Protein AF-A0A3D0JRT9-F1 (afdb_monomer_lite)

pLDDT: mean 93.26, std 7.73, range [46.66, 98.56]

Sequence (101 aa):
RMATNNPRYREEALQINRNRLLYSGRTDVVVGDKRIILHLDREVNDQVDVTQSLDWFEIFPPTPYRVGFRQDSHRLRFDAGLRMLRESGDYLHIERRYLTD

Radius of gyration: 18.35 Å; chains: 1; bounding box: 36×36×44 Å

Foldseek 3Di:
DVPVVCVLDDDDPDPLVVLVCCQVVVHVDDDDDPLSSVVSCVVCVVPGPPVDDDDDDCPDPDDDDDDDDPDVVVVVVVVVVVVVCVVVVVVVVVVVVSVVD

Structure (mmCIF, N/CA/C/O backbone):
data_AF-A0A3D0JRT9-F1
#
_entry.id   AF-A0A3D0JRT9-F1
#
loop_
_atom_site.group_PDB
_atom_site.id
_atom_site.type_symbol
_atom_site.label_atom_id
_atom_site.label_alt_id
_atom_site.label_comp_id
_atom_site.label_asym_id
_atom_site.label_entity_id
_atom_site.label_seq_id
_atom_site.pdbx_PDB_ins_code
_atom_site.Cartn_x
_atom_site.Cartn_y
_atom_site.Cartn_z
_atom_site.occupancy
_atom_site.B_iso_or_equiv
_atom_site.auth_seq_id
_atom_site.auth_comp_id
_atom_site.auth_asym_id
_atom_site.auth_atom_id
_atom_site.pdbx_PDB_model_num
ATOM 1 N N . ARG A 1 1 ? -1.991 -25.023 16.036 1.00 64.50 1 ARG A N 1
ATOM 2 C CA . ARG A 1 1 ? -3.030 -24.272 15.294 1.00 64.50 1 ARG A CA 1
ATOM 3 C C . ARG A 1 1 ? -2.938 -22.812 15.730 1.00 64.50 1 ARG A C 1
ATOM 5 O O . ARG A 1 1 ? -3.072 -22.569 16.918 1.00 64.50 1 ARG A O 1
ATOM 12 N N . MET A 1 2 ? -2.630 -21.876 14.826 1.00 83.56 2 MET A N 1
ATOM 13 C CA . MET A 1 2 ? -2.455 -20.461 15.195 1.00 83.56 2 MET A CA 1
ATOM 14 C C . MET A 1 2 ? -3.813 -19.789 15.452 1.00 83.56 2 MET A C 1
ATOM 16 O O . MET A 1 2 ? -4.058 -19.345 16.569 1.00 83.56 2 MET A O 1
ATOM 20 N N . ALA A 1 3 ? -4.735 -19.834 14.485 1.00 82.44 3 ALA A N 1
ATOM 21 C CA . ALA A 1 3 ? -6.028 -19.151 14.591 1.00 82.44 3 ALA A CA 1
ATOM 22 C C . ALA A 1 3 ? -6.895 -19.643 15.768 1.00 82.44 3 ALA A C 1
ATOM 24 O O . ALA A 1 3 ? -7.409 -18.839 16.535 1.00 82.44 3 ALA A O 1
ATOM 25 N N . THR A 1 4 ? -7.003 -20.960 15.991 1.00 84.56 4 THR A N 1
ATOM 26 C CA . THR A 1 4 ? -7.853 -21.503 17.075 1.00 84.56 4 THR A CA 1
ATOM 27 C C . THR A 1 4 ? -7.365 -21.163 18.481 1.00 84.56 4 THR A C 1
ATOM 29 O O . THR A 1 4 ? -8.149 -21.223 19.419 1.00 84.56 4 THR A O 1
ATOM 32 N N . ASN A 1 5 ? -6.081 -20.835 18.640 1.00 93.00 5 ASN A N 1
ATOM 33 C CA . ASN A 1 5 ? -5.498 -20.497 19.939 1.00 93.00 5 ASN A CA 1
ATOM 34 C C . ASN A 1 5 ? -5.496 -18.980 20.193 1.00 93.00 5 ASN A C 1
ATOM 36 O O . ASN A 1 5 ? -5.041 -18.540 21.243 1.00 93.00 5 ASN A O 1
ATOM 40 N N . ASN A 1 6 ? -5.997 -18.184 19.243 1.00 92.12 6 ASN A N 1
ATOM 41 C CA . ASN A 1 6 ? -6.013 -16.729 19.303 1.00 92.12 6 ASN A CA 1
ATOM 42 C C . ASN A 1 6 ? -7.426 -16.232 18.957 1.00 92.12 6 ASN A C 1
ATOM 44 O O . ASN A 1 6 ? -7.663 -15.811 17.831 1.00 92.12 6 ASN A O 1
ATOM 48 N N . PRO A 1 7 ? -8.386 -16.251 19.899 1.00 90.69 7 PRO A N 1
ATOM 49 C CA . PRO A 1 7 ? -9.796 -15.955 19.608 1.00 90.69 7 PRO A CA 1
ATOM 50 C C . PRO A 1 7 ? -10.057 -14.516 19.133 1.00 90.69 7 PRO A C 1
ATOM 52 O O . PRO A 1 7 ? -11.124 -14.232 18.601 1.00 90.69 7 PRO A O 1
ATOM 55 N N . ARG A 1 8 ? -9.094 -13.603 19.323 1.00 91.94 8 ARG A N 1
ATOM 56 C CA . ARG A 1 8 ? -9.139 -12.218 18.821 1.00 91.94 8 ARG A CA 1
ATOM 57 C C . ARG A 1 8 ? -8.487 -12.045 17.445 1.00 91.94 8 ARG A C 1
ATOM 59 O O . ARG A 1 8 ? -8.560 -10.965 16.869 1.00 91.94 8 ARG A O 1
ATOM 66 N N . TYR A 1 9 ? -7.833 -13.082 16.927 1.00 93.75 9 TYR A N 1
ATOM 67 C CA . TYR A 1 9 ? -7.273 -13.072 15.584 1.00 93.75 9 TYR A CA 1
ATOM 68 C C . TYR A 1 9 ? -8.379 -13.297 14.555 1.00 93.75 9 TYR A C 1
ATOM 70 O O . TYR A 1 9 ? -9.210 -14.193 14.701 1.00 93.75 9 TYR A O 1
ATOM 78 N N . ARG A 1 1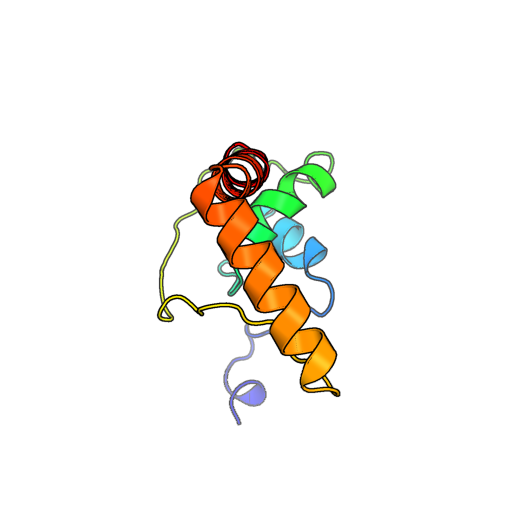0 ? -8.351 -12.508 13.483 1.00 91.81 10 ARG A N 1
ATOM 79 C CA . ARG A 1 10 ? -9.208 -12.689 12.314 1.00 91.81 10 ARG A CA 1
ATOM 80 C C . ARG A 1 10 ? -8.423 -12.400 11.045 1.00 91.81 10 ARG A C 1
ATOM 82 O O . ARG A 1 10 ? -7.586 -11.499 11.020 1.00 91.81 10 ARG A O 1
ATOM 89 N N . GLU A 1 11 ? -8.739 -13.138 9.992 1.00 93.31 11 GLU A N 1
ATOM 90 C CA . GLU A 1 11 ? -8.298 -12.816 8.640 1.00 93.31 11 GLU A CA 1
ATOM 91 C C . GLU A 1 11 ? -9.343 -11.911 7.987 1.00 93.31 11 GLU A C 1
ATOM 93 O O . GLU A 1 11 ? -10.534 -12.212 8.004 1.00 93.31 11 GLU A O 1
ATOM 98 N N . GLU A 1 12 ? -8.896 -10.792 7.421 1.00 94.75 12 GLU A N 1
ATOM 99 C CA . GLU A 1 12 ? -9.748 -9.881 6.659 1.00 94.75 12 GLU A CA 1
ATOM 100 C C . GLU A 1 12 ? -9.338 -9.944 5.189 1.00 94.75 12 GLU A C 1
ATOM 102 O O . GLU A 1 12 ? -8.222 -9.547 4.829 1.00 94.75 12 GLU A O 1
ATOM 107 N N . ALA A 1 13 ? -10.233 -10.464 4.352 1.00 92.69 13 ALA A N 1
ATOM 108 C CA . ALA A 1 13 ? -9.966 -10.695 2.939 1.00 92.69 13 ALA A CA 1
ATOM 109 C C . ALA A 1 13 ? -9.836 -9.381 2.158 1.00 92.69 13 ALA A C 1
ATOM 111 O O . ALA A 1 13 ? -8.994 -9.277 1.264 1.00 92.69 13 ALA A O 1
ATOM 112 N N . LEU A 1 14 ? -10.635 -8.367 2.503 1.00 95.00 14 LEU A N 1
ATOM 113 C CA . LEU A 1 14 ? -10.637 -7.092 1.797 1.00 95.00 14 LEU A CA 1
ATOM 114 C C . LEU A 1 14 ? -9.718 -6.102 2.507 1.00 95.00 14 LEU A C 1
ATOM 116 O O . LEU A 1 14 ? -9.996 -5.653 3.615 1.00 95.00 14 LEU A O 1
ATOM 120 N N . GLN A 1 15 ? -8.625 -5.714 1.851 1.00 93.69 15 GLN A N 1
ATOM 121 C CA . GLN A 1 15 ? -7.626 -4.827 2.459 1.00 93.69 15 GLN A CA 1
ATOM 122 C C . GLN A 1 15 ? -8.226 -3.486 2.908 1.00 93.69 15 GLN A C 1
ATOM 124 O O . GLN A 1 15 ? -7.908 -3.029 4.000 1.00 93.69 15 GLN A O 1
ATOM 129 N N . ILE A 1 16 ? -9.179 -2.931 2.150 1.00 96.12 16 ILE A N 1
ATOM 130 C CA . ILE A 1 16 ? -9.878 -1.681 2.496 1.00 96.12 16 ILE A CA 1
ATOM 131 C C . ILE A 1 16 ? -10.621 -1.747 3.840 1.00 96.12 16 ILE A C 1
ATOM 133 O O . ILE A 1 16 ? -10.693 -0.760 4.572 1.00 96.12 16 ILE A O 1
ATOM 137 N N . ASN A 1 17 ? -11.138 -2.921 4.219 1.00 97.19 17 ASN A N 1
ATOM 138 C CA . ASN A 1 17 ? -11.823 -3.085 5.500 1.00 97.19 17 ASN A CA 1
ATOM 139 C C . ASN A 1 17 ? -10.853 -2.977 6.678 1.00 97.19 17 ASN A C 1
ATOM 141 O O . ASN A 1 17 ? -11.267 -2.587 7.766 1.00 97.19 17 ASN A O 1
ATOM 145 N N . ARG A 1 18 ? -9.568 -3.286 6.478 1.00 97.25 18 ARG A N 1
ATOM 146 C CA . ARG A 1 18 ? -8.561 -3.222 7.542 1.00 97.25 18 ARG A CA 1
ATOM 147 C C . ARG A 1 18 ? -8.365 -1.784 8.021 1.00 97.25 18 ARG A C 1
ATOM 149 O O . ARG A 1 18 ? -8.364 -1.577 9.230 1.00 97.25 18 ARG A O 1
ATOM 156 N N . ASN A 1 19 ? -8.318 -0.808 7.110 1.00 97.44 19 ASN A N 1
ATOM 157 C CA . ASN A 1 19 ? -8.247 0.616 7.456 1.00 97.44 19 ASN A CA 1
ATOM 158 C C . ASN A 1 19 ? -9.485 1.036 8.257 1.00 97.44 19 ASN A C 1
ATOM 160 O O . ASN A 1 19 ? -9.358 1.564 9.357 1.00 97.44 19 ASN A O 1
ATOM 164 N N . ARG A 1 20 ? -10.692 0.709 7.771 1.00 97.62 20 ARG A N 1
ATOM 165 C CA . ARG A 1 20 ? -11.946 1.018 8.485 1.00 97.62 20 ARG A CA 1
ATOM 166 C C . ARG A 1 20 ? -11.958 0.438 9.895 1.00 97.62 20 ARG A C 1
ATOM 168 O O . ARG A 1 20 ? -12.365 1.110 10.836 1.00 97.62 20 ARG A O 1
ATOM 175 N N . LEU A 1 21 ? -11.532 -0.814 10.052 1.00 97.50 21 LEU A N 1
ATOM 176 C CA . LEU A 1 21 ? -11.498 -1.493 11.345 1.00 97.50 21 LEU A CA 1
ATOM 177 C C . LEU A 1 21 ? -10.469 -0.878 12.299 1.00 97.50 21 LEU A C 1
ATOM 179 O O . LEU A 1 21 ? -10.774 -0.749 13.481 1.00 97.50 21 LEU A O 1
ATOM 183 N N . LEU A 1 22 ? -9.295 -0.499 11.790 1.00 97.56 22 LEU A N 1
ATOM 184 C CA . LEU A 1 22 ? -8.232 0.128 12.572 1.00 97.56 22 LEU A CA 1
ATOM 185 C C . LEU A 1 22 ? -8.634 1.536 13.028 1.00 97.56 22 LEU A C 1
ATOM 187 O O . LEU A 1 22 ? -8.738 1.781 14.225 1.00 97.56 22 LEU A O 1
ATOM 191 N N . TYR A 1 23 ? -8.975 2.420 12.088 1.00 97.75 23 TYR A N 1
ATOM 192 C CA . TYR A 1 23 ? -9.319 3.817 12.378 1.00 97.75 23 TYR A CA 1
ATOM 193 C C . TYR A 1 23 ? -10.631 3.982 13.162 1.00 97.75 23 TYR A C 1
ATOM 195 O O . TYR A 1 23 ? -10.830 4.981 13.845 1.00 97.75 23 TYR A O 1
ATOM 203 N N . SER A 1 24 ? -11.542 3.005 13.124 1.00 96.88 24 SER A N 1
ATOM 204 C CA . SER A 1 24 ? -12.739 3.022 13.986 1.00 96.88 24 SER A CA 1
ATOM 205 C C . SER A 1 24 ? -12.517 2.426 15.381 1.00 96.88 24 SER A C 1
ATOM 207 O O . SER A 1 24 ? -13.469 2.346 16.158 1.00 96.88 24 SER A O 1
ATOM 209 N N . GLY A 1 25 ? -11.309 1.943 15.695 1.00 96.25 25 GLY A N 1
ATOM 210 C CA . GLY A 1 25 ? -11.013 1.265 16.960 1.00 96.25 25 GLY A CA 1
ATOM 211 C C . GLY A 1 25 ? -11.685 -0.107 17.111 1.00 96.25 25 GLY A C 1
ATOM 212 O O . GLY A 1 25 ? -11.770 -0.647 18.210 1.00 96.25 25 GLY A O 1
ATOM 213 N N . ARG A 1 26 ? -12.183 -0.703 16.019 1.00 96.19 26 ARG A N 1
ATOM 214 C CA . ARG A 1 26 ? -12.771 -2.059 16.013 1.00 96.19 26 ARG A CA 1
ATOM 215 C C . ARG A 1 26 ? -11.717 -3.165 15.948 1.00 96.19 26 ARG A C 1
ATOM 217 O O . ARG A 1 26 ? -12.067 -4.348 15.984 1.00 96.19 26 ARG A O 1
ATOM 224 N N . THR A 1 27 ? -10.454 -2.804 15.754 1.00 96.94 27 THR A N 1
ATOM 225 C CA . THR A 1 27 ? -9.288 -3.681 15.818 1.00 96.94 27 THR A CA 1
ATOM 226 C C . THR A 1 27 ? -8.114 -2.857 16.328 1.00 96.94 27 THR A C 1
ATOM 228 O O . THR A 1 27 ? -7.946 -1.721 15.901 1.00 96.94 27 THR A O 1
ATOM 231 N N . ASP A 1 28 ? -7.288 -3.448 17.187 1.00 96.50 28 ASP A N 1
ATOM 232 C CA . ASP A 1 28 ? -6.144 -2.739 17.772 1.00 96.50 28 ASP A CA 1
ATOM 233 C C . ASP A 1 28 ? -4.918 -2.732 16.843 1.00 96.50 28 ASP A C 1
ATOM 235 O O . ASP A 1 28 ? -4.101 -1.820 16.882 1.00 96.50 28 ASP A O 1
ATOM 239 N N . VAL A 1 29 ? -4.762 -3.779 16.021 1.00 96.38 29 VAL A N 1
ATOM 240 C CA . VAL A 1 29 ? -3.577 -3.997 15.1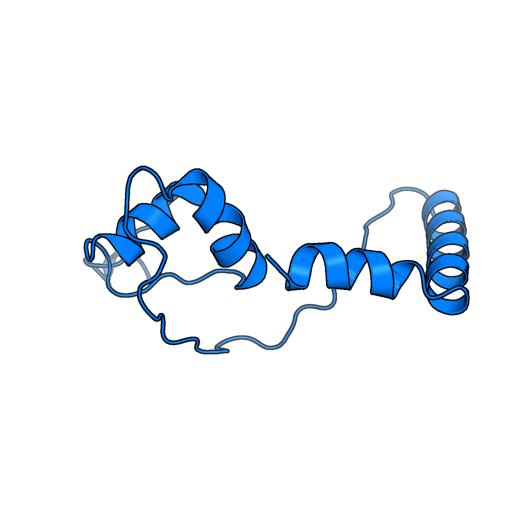78 1.00 96.38 29 VAL A CA 1
ATOM 241 C C . VAL A 1 29 ? -3.971 -4.557 13.813 1.00 96.38 29 VAL A C 1
ATOM 243 O O . VAL A 1 29 ? -4.754 -5.506 13.713 1.00 96.38 29 VAL A O 1
ATOM 246 N N . VAL A 1 30 ? -3.358 -4.010 12.762 1.00 96.62 30 VAL A N 1
ATOM 247 C CA . VAL A 1 30 ? -3.356 -4.561 11.403 1.00 96.62 30 VAL A CA 1
ATOM 248 C C . VAL A 1 30 ? -1.917 -4.863 11.000 1.00 96.62 30 VAL A C 1
ATOM 250 O O . VAL A 1 30 ? -1.031 -4.035 11.172 1.00 96.62 30 VAL A O 1
ATOM 253 N N . VAL A 1 31 ? -1.690 -6.041 10.418 1.00 95.12 31 VAL A N 1
ATOM 254 C CA . VAL A 1 31 ? -0.420 -6.380 9.766 1.00 95.12 31 VAL A CA 1
ATOM 255 C C . VAL A 1 31 ? -0.590 -6.205 8.257 1.00 95.12 31 VAL A C 1
ATOM 257 O O . VAL A 1 31 ? -1.458 -6.836 7.645 1.00 95.12 31 VAL A O 1
ATOM 260 N N . GLY A 1 32 ? 0.224 -5.341 7.651 1.00 92.88 32 GLY A N 1
ATOM 261 C CA . GLY A 1 32 ? 0.148 -5.020 6.228 1.00 92.88 32 GLY A CA 1
ATOM 262 C C . GLY A 1 32 ? 1.313 -4.158 5.748 1.00 92.88 32 GLY A C 1
ATOM 263 O O . GLY A 1 32 ? 2.160 -3.743 6.534 1.00 92.88 32 GLY A O 1
ATOM 264 N N . ASP A 1 33 ? 1.353 -3.908 4.440 1.00 92.62 33 ASP A N 1
ATOM 265 C CA . ASP A 1 33 ? 2.325 -2.993 3.841 1.00 92.62 33 ASP A CA 1
ATOM 266 C C . ASP A 1 33 ? 1.902 -1.542 4.115 1.00 92.62 33 ASP A C 1
ATOM 268 O O . ASP A 1 33 ? 0.765 -1.154 3.833 1.00 92.62 33 ASP A O 1
ATOM 272 N N . LYS A 1 34 ? 2.826 -0.739 4.653 1.00 91.56 34 LYS A N 1
ATOM 273 C CA . LYS A 1 34 ? 2.585 0.667 4.998 1.00 91.56 34 LYS A CA 1
ATOM 274 C C . LYS A 1 34 ? 2.064 1.479 3.814 1.00 91.56 34 LYS A C 1
ATOM 276 O O . LYS A 1 34 ? 1.126 2.248 3.985 1.00 91.56 34 LYS A O 1
ATOM 281 N N . ARG A 1 35 ? 2.636 1.304 2.618 1.00 89.94 35 ARG A N 1
ATOM 282 C CA . ARG A 1 35 ? 2.227 2.074 1.431 1.00 89.94 35 ARG A CA 1
ATOM 283 C C . ARG A 1 35 ? 0.814 1.715 0.994 1.00 89.94 35 ARG A C 1
ATOM 285 O O . ARG A 1 35 ? 0.078 2.586 0.555 1.00 89.94 35 ARG A O 1
ATOM 292 N N . ILE A 1 36 ? 0.435 0.446 1.130 1.00 92.81 36 ILE A N 1
ATOM 293 C CA . ILE A 1 36 ? -0.923 -0.011 0.822 1.00 92.81 36 ILE A CA 1
ATOM 294 C C . ILE A 1 36 ? -1.928 0.590 1.803 1.00 92.81 36 ILE A C 1
ATOM 296 O O . ILE A 1 36 ? -2.976 1.058 1.370 1.00 92.81 36 ILE A O 1
ATOM 300 N N . ILE A 1 37 ? -1.616 0.583 3.103 1.00 94.31 37 ILE A N 1
ATOM 301 C CA . ILE A 1 37 ? -2.497 1.169 4.121 1.00 94.31 37 ILE A CA 1
ATOM 302 C C . ILE A 1 37 ? -2.695 2.659 3.830 1.00 94.31 37 ILE A C 1
ATOM 304 O O . ILE A 1 37 ? -3.835 3.055 3.622 1.00 94.31 37 ILE A O 1
ATOM 308 N N . LEU A 1 38 ? -1.612 3.433 3.690 1.00 92.38 38 LEU A N 1
ATOM 309 C CA . LEU A 1 38 ? -1.687 4.874 3.407 1.00 92.38 38 LEU A CA 1
ATOM 310 C C . LEU A 1 38 ? -2.452 5.178 2.112 1.00 92.38 38 LEU A C 1
ATOM 312 O O . LEU A 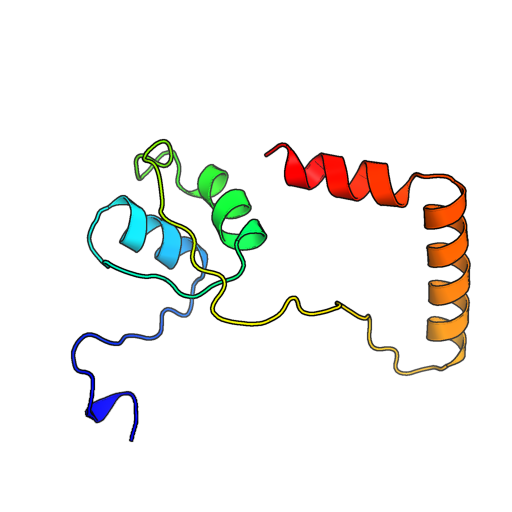1 38 ? -3.312 6.050 2.070 1.00 92.38 38 LEU A O 1
ATOM 316 N N . HIS A 1 39 ? -2.213 4.404 1.052 1.00 92.81 39 HIS A N 1
ATOM 317 C CA . HIS A 1 39 ? -2.933 4.577 -0.206 1.00 92.81 39 HIS A CA 1
ATOM 318 C C . HIS A 1 39 ? -4.448 4.380 -0.065 1.00 92.81 39 HIS A C 1
ATOM 320 O O . HIS A 1 39 ? -5.217 5.063 -0.735 1.00 92.81 39 HIS A O 1
ATOM 326 N N . LEU A 1 40 ? -4.884 3.434 0.771 1.00 94.94 40 LEU A N 1
ATOM 327 C CA . LEU A 1 40 ? -6.301 3.125 0.966 1.00 94.94 40 LEU A CA 1
ATOM 328 C C . LEU A 1 40 ? -7.014 4.116 1.893 1.00 94.94 40 LEU A C 1
ATOM 330 O O . LEU A 1 40 ? -8.245 4.118 1.909 1.00 94.94 40 LEU A O 1
ATOM 334 N N . ASP A 1 41 ? -6.293 4.989 2.602 1.00 94.94 41 ASP A N 1
ATOM 335 C CA . ASP A 1 41 ? -6.899 6.015 3.461 1.00 94.94 41 ASP A CA 1
ATOM 336 C C . ASP A 1 41 ? -7.800 6.955 2.663 1.00 94.94 41 ASP A C 1
ATOM 338 O O . ASP A 1 41 ? -8.913 7.274 3.085 1.00 94.94 41 ASP A O 1
ATOM 342 N N . ARG A 1 42 ? -7.383 7.314 1.445 1.00 93.19 42 ARG A N 1
ATOM 343 C CA . ARG A 1 42 ? -8.181 8.155 0.542 1.00 93.19 42 ARG A CA 1
ATOM 344 C C . ARG A 1 42 ? -9.501 7.510 0.101 1.00 93.19 42 ARG A C 1
ATOM 346 O O . ARG A 1 42 ? -10.406 8.224 -0.308 1.00 93.19 42 ARG A O 1
ATOM 353 N N . GLU A 1 43 ? -9.605 6.182 0.174 1.00 95.50 43 GLU A N 1
ATOM 354 C CA . GLU A 1 43 ? -10.794 5.416 -0.227 1.00 95.50 43 GLU A CA 1
ATOM 355 C C . GLU A 1 43 ? -11.780 5.211 0.940 1.00 95.50 43 GLU A C 1
ATOM 357 O O . GLU A 1 43 ? -12.861 4.645 0.752 1.00 95.50 43 GLU A O 1
ATOM 362 N N . VAL A 1 44 ? -11.396 5.596 2.166 1.00 96.50 44 VAL A N 1
ATOM 363 C CA . VAL A 1 44 ? -12.208 5.408 3.383 1.00 96.50 44 VAL A CA 1
ATOM 364 C C . VAL A 1 44 ? -12.342 6.670 4.240 1.00 96.50 44 VAL A C 1
ATOM 366 O O . VAL A 1 44 ? -12.986 6.617 5.288 1.00 96.50 44 VAL A O 1
ATOM 369 N N . ASN A 1 45 ? -11.757 7.793 3.815 1.00 96.06 45 ASN A N 1
ATOM 370 C CA . ASN A 1 45 ? -11.764 9.064 4.549 1.00 96.06 45 ASN A CA 1
ATOM 371 C C . ASN A 1 45 ? -13.167 9.673 4.739 1.00 96.06 45 ASN A C 1
ATOM 373 O O . ASN A 1 45 ? -13.358 10.526 5.601 1.00 96.06 45 ASN A O 1
ATOM 377 N N . ASP A 1 46 ? -14.155 9.217 3.969 1.00 97.00 46 ASP A N 1
ATOM 378 C CA . ASP A 1 46 ? -15.566 9.575 4.097 1.00 97.00 46 ASP A CA 1
ATOM 379 C C . ASP A 1 46 ? -16.302 8.743 5.167 1.00 97.00 46 ASP A C 1
ATOM 381 O O . ASP A 1 46 ? -17.437 9.052 5.529 1.00 97.00 46 ASP A O 1
ATOM 385 N N . GLN A 1 47 ? -15.666 7.685 5.680 1.00 97.25 47 GLN A N 1
ATOM 386 C CA . GLN A 1 47 ? -16.259 6.698 6.589 1.00 97.25 47 GLN A CA 1
ATOM 387 C C . GLN A 1 47 ? -15.593 6.656 7.963 1.00 97.25 47 GLN A C 1
ATOM 389 O O . GLN A 1 47 ? -16.240 6.291 8.947 1.00 97.25 47 GLN A O 1
ATOM 394 N N . VAL A 1 48 ? -14.304 6.979 8.034 1.00 97.50 48 VAL A N 1
ATOM 395 C CA . VAL A 1 48 ? -13.508 6.992 9.265 1.00 97.50 48 VAL A CA 1
ATOM 396 C C . VAL A 1 48 ? -12.539 8.170 9.246 1.00 97.50 48 VAL A C 1
ATOM 398 O O . VAL A 1 48 ? -12.094 8.598 8.184 1.00 97.50 48 VAL A O 1
ATOM 401 N N . ASP A 1 49 ? -12.191 8.683 10.427 1.00 97.50 49 ASP A N 1
ATOM 402 C CA . ASP A 1 49 ? -11.130 9.683 10.551 1.00 97.50 49 ASP A CA 1
ATOM 403 C C . ASP A 1 49 ? -9.776 9.012 10.297 1.00 97.50 49 ASP A C 1
ATOM 405 O O . ASP A 1 49 ? -9.312 8.241 11.130 1.00 97.50 49 ASP A O 1
ATOM 409 N N . VAL A 1 50 ? -9.159 9.286 9.149 1.00 96.56 50 VAL A N 1
ATOM 410 C CA . VAL A 1 50 ? -7.829 8.768 8.778 1.00 96.56 50 VAL A CA 1
ATOM 411 C C . VAL A 1 50 ? -6.684 9.704 9.188 1.00 96.56 50 VAL A C 1
ATOM 413 O O . VAL A 1 50 ? -5.522 9.401 8.938 1.00 96.56 50 VAL A O 1
ATOM 416 N N . THR A 1 51 ? -6.988 10.849 9.816 1.00 95.69 51 THR A N 1
ATOM 417 C CA . THR A 1 51 ? -5.982 11.845 10.237 1.00 95.69 51 THR A CA 1
ATOM 418 C C . THR A 1 51 ? -5.355 11.535 11.597 1.00 95.69 51 THR A C 1
ATOM 420 O O . THR A 1 51 ? -4.329 12.110 11.964 1.00 95.69 51 THR A O 1
ATOM 423 N N . GLN A 1 52 ? -5.951 10.604 12.342 1.00 94.44 52 GLN A N 1
ATOM 424 C CA . GLN A 1 52 ? -5.399 10.069 13.585 1.00 94.44 52 GLN A CA 1
ATOM 425 C C . GLN A 1 52 ? -4.034 9.417 13.349 1.00 94.44 52 GLN A C 1
ATOM 427 O O . GLN A 1 52 ? -3.808 8.691 12.381 1.00 94.44 52 GLN A O 1
ATOM 432 N N . SER A 1 53 ? -3.119 9.670 14.282 1.00 93.88 53 SER A N 1
ATOM 433 C CA . SER A 1 53 ? -1.775 9.105 14.248 1.00 93.88 53 SER A CA 1
ATOM 434 C C . SER A 1 53 ? -1.815 7.594 14.474 1.00 93.88 53 SER A C 1
ATOM 436 O O . SER A 1 53 ? -2.441 7.126 15.423 1.00 93.88 53 SER A O 1
ATOM 438 N N . LEU A 1 54 ? -1.081 6.846 13.648 1.00 94.50 54 LEU A N 1
ATOM 439 C CA . LEU A 1 54 ? -0.843 5.414 13.825 1.00 94.50 54 LEU A CA 1
ATOM 440 C C . LEU A 1 54 ? 0.610 5.154 14.223 1.00 94.50 54 LEU A C 1
ATOM 442 O O . LEU A 1 54 ? 1.531 5.753 13.662 1.00 94.50 54 LEU A O 1
ATOM 446 N N . ASP A 1 55 ? 0.809 4.200 15.128 1.00 96.50 55 ASP A N 1
ATOM 447 C CA . ASP A 1 55 ? 2.131 3.666 15.443 1.00 96.50 55 ASP A CA 1
ATOM 448 C C . ASP A 1 55 ? 2.534 2.590 14.423 1.00 96.50 55 ASP A C 1
ATOM 450 O O . ASP A 1 55 ? 1.786 1.649 14.145 1.00 96.50 55 ASP A O 1
ATOM 454 N N . TRP A 1 56 ? 3.742 2.714 13.870 1.00 95.69 56 TRP A N 1
ATOM 455 C CA . TRP A 1 56 ? 4.267 1.810 12.845 1.00 95.69 56 TRP A CA 1
ATOM 456 C C . TRP A 1 56 ? 5.392 0.938 13.399 1.00 95.69 56 TRP A C 1
ATOM 458 O O . TRP A 1 56 ? 6.382 1.448 13.919 1.00 95.69 56 TRP A O 1
ATOM 468 N N . PHE A 1 57 ? 5.273 -0.379 13.213 1.00 95.88 57 PHE A N 1
ATOM 469 C CA . PHE A 1 57 ? 6.265 -1.358 13.661 1.00 95.88 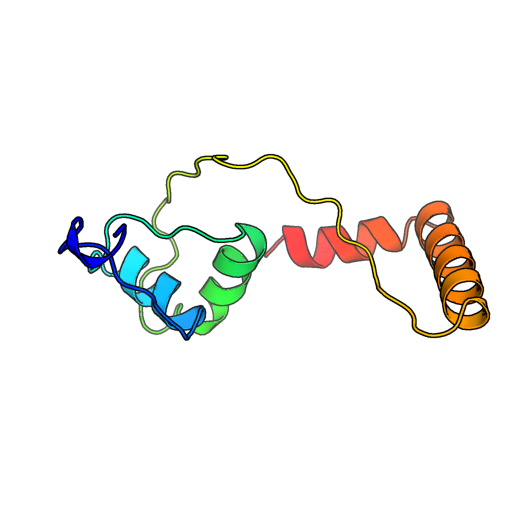57 PHE A CA 1
ATOM 470 C C . PHE A 1 57 ? 6.766 -2.201 12.484 1.00 95.88 57 PHE A C 1
ATOM 472 O O . PHE A 1 57 ? 6.002 -2.938 11.857 1.00 95.88 57 PHE A O 1
ATOM 479 N N . GLU A 1 58 ? 8.065 -2.130 12.199 1.00 94.12 58 GLU A N 1
ATOM 480 C CA . GLU A 1 58 ? 8.713 -2.936 11.159 1.00 94.12 58 GLU A CA 1
ATOM 481 C C . GLU A 1 58 ? 9.031 -4.341 11.691 1.00 94.12 58 GLU A C 1
ATOM 483 O O . GLU A 1 58 ? 10.125 -4.623 12.171 1.00 94.12 58 GLU A O 1
ATOM 488 N N . ILE A 1 59 ? 8.043 -5.237 11.636 1.00 94.94 59 ILE A N 1
ATOM 489 C CA . ILE A 1 59 ? 8.173 -6.616 12.148 1.00 94.94 59 ILE A CA 1
ATOM 490 C C . ILE A 1 59 ? 8.778 -7.601 11.131 1.00 94.94 59 ILE A C 1
ATOM 492 O O . ILE A 1 59 ? 9.079 -8.743 11.478 1.00 94.94 59 ILE A O 1
ATOM 496 N N . PHE A 1 60 ? 8.962 -7.167 9.880 1.00 91.62 60 PHE A N 1
ATOM 497 C CA . PHE A 1 60 ? 9.594 -7.934 8.806 1.00 91.62 60 PHE A CA 1
ATOM 498 C C . PHE A 1 60 ? 10.622 -7.066 8.071 1.00 91.62 60 PHE A C 1
ATOM 500 O O . PHE A 1 60 ? 10.402 -5.862 7.930 1.00 91.62 60 PHE A O 1
ATOM 507 N N . PRO A 1 61 ? 11.719 -7.654 7.557 1.00 91.56 61 PRO A N 1
ATOM 508 C CA . PRO A 1 61 ? 12.654 -6.918 6.717 1.00 91.56 61 PRO A CA 1
ATOM 509 C C . PRO A 1 61 ? 11.979 -6.441 5.416 1.00 91.56 61 PRO A C 1
ATOM 511 O O . PRO A 1 61 ? 11.047 -7.093 4.929 1.00 91.56 61 PRO A O 1
ATOM 514 N N . PRO A 1 62 ? 12.469 -5.349 4.797 1.00 87.94 62 PRO A N 1
ATOM 515 C CA . PRO A 1 62 ? 11.949 -4.876 3.519 1.00 87.94 62 PRO A CA 1
ATOM 516 C C . PRO A 1 62 ? 12.010 -5.960 2.437 1.00 87.94 62 PRO A C 1
ATOM 518 O O . PRO A 1 62 ? 13.029 -6.632 2.265 1.00 87.94 62 PRO A O 1
ATOM 521 N N . THR A 1 63 ? 10.931 -6.101 1.664 1.00 86.50 63 THR A N 1
ATOM 522 C CA . THR A 1 63 ? 10.880 -7.047 0.542 1.00 86.50 63 THR A CA 1
ATOM 523 C C . THR A 1 63 ? 11.324 -6.355 -0.751 1.00 86.50 63 THR A C 1
ATOM 525 O O . THR A 1 63 ? 10.652 -5.425 -1.202 1.00 86.50 63 THR A O 1
ATOM 528 N N . PRO A 1 64 ? 12.425 -6.784 -1.397 1.00 87.75 64 PRO A N 1
ATOM 529 C CA . PRO A 1 64 ? 12.806 -6.260 -2.701 1.00 87.75 64 PRO A CA 1
ATOM 530 C C . PRO A 1 64 ? 11.879 -6.841 -3.776 1.00 87.75 64 PRO A C 1
ATOM 532 O O . PRO A 1 64 ? 12.073 -7.973 -4.227 1.00 87.75 64 PRO A O 1
ATOM 535 N N . TYR A 1 65 ? 10.868 -6.072 -4.183 1.00 89.38 65 TYR A N 1
ATOM 536 C CA . TYR A 1 65 ? 9.917 -6.486 -5.214 1.00 89.38 65 TYR A CA 1
ATOM 537 C C . TYR A 1 65 ? 10.612 -6.749 -6.556 1.00 89.38 65 TYR A C 1
ATOM 539 O O . TYR A 1 65 ? 11.487 -6.002 -6.997 1.00 89.38 65 TYR A O 1
ATOM 547 N N . ARG A 1 66 ? 10.205 -7.837 -7.214 1.00 93.38 66 ARG A N 1
ATOM 548 C CA . ARG A 1 66 ? 10.698 -8.264 -8.528 1.00 93.38 66 ARG A CA 1
ATOM 549 C C . ARG A 1 66 ? 9.519 -8.671 -9.391 1.00 93.38 66 ARG A C 1
ATOM 551 O O . ARG A 1 66 ? 8.515 -9.164 -8.883 1.00 93.38 66 ARG A O 1
ATOM 558 N N . VAL A 1 67 ? 9.667 -8.508 -10.698 1.00 95.00 67 VAL A N 1
ATOM 559 C CA . VAL A 1 67 ? 8.670 -8.966 -11.667 1.00 95.00 67 VAL A CA 1
ATOM 560 C C . VAL A 1 67 ? 9.070 -10.347 -12.179 1.00 95.00 67 VAL A C 1
ATOM 562 O O . VAL A 1 67 ? 10.218 -10.568 -12.563 1.00 95.00 67 VAL A O 1
ATOM 565 N N . GLY A 1 68 ? 8.126 -11.289 -12.166 1.00 96.12 68 GLY A N 1
ATOM 566 C CA . GLY A 1 68 ? 8.309 -12.622 -12.738 1.00 96.12 68 GLY A CA 1
ATOM 567 C C . GLY A 1 68 ? 7.942 -12.652 -14.222 1.00 96.12 68 GLY A C 1
ATOM 568 O O . GLY A 1 68 ? 6.870 -12.187 -14.604 1.00 96.12 68 GLY A O 1
ATOM 569 N N . PHE A 1 69 ? 8.798 -13.247 -15.056 1.00 97.94 69 PHE A N 1
ATOM 570 C CA . PHE A 1 69 ? 8.563 -13.408 -16.495 1.00 97.94 69 PHE A CA 1
ATOM 571 C C . PHE A 1 69 ? 8.619 -14.882 -16.896 1.00 97.94 69 PHE A C 1
ATOM 573 O O . PHE A 1 69 ? 9.476 -15.623 -16.426 1.00 97.94 69 PHE A O 1
ATOM 580 N N . ARG A 1 70 ? 7.729 -15.303 -17.808 1.00 98.25 70 ARG A N 1
ATOM 581 C CA . ARG A 1 70 ? 7.755 -16.662 -18.387 1.00 98.25 70 ARG A CA 1
ATOM 582 C C . ARG A 1 70 ? 8.847 -16.850 -19.441 1.00 98.25 70 ARG A C 1
ATOM 584 O O . ARG A 1 70 ? 9.312 -17.963 -19.637 1.00 98.25 70 ARG A O 1
ATOM 591 N N . GLN A 1 71 ? 9.205 -15.780 -20.150 1.00 98.56 71 GLN A N 1
ATOM 592 C CA . GLN A 1 71 ? 10.197 -15.798 -21.225 1.00 98.56 71 GLN A CA 1
ATOM 593 C C . GLN A 1 71 ? 11.378 -14.913 -20.846 1.00 98.56 71 GLN A C 1
ATOM 595 O O . GLN A 1 71 ? 11.188 -13.772 -20.418 1.00 98.56 71 GLN A O 1
ATOM 600 N N . ASP A 1 72 ? 12.590 -15.419 -21.060 1.00 98.19 72 ASP A N 1
ATOM 601 C CA . ASP A 1 72 ? 13.813 -14.689 -20.725 1.00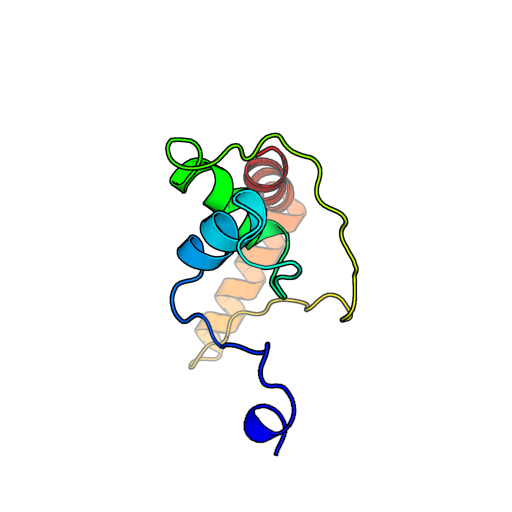 98.19 72 ASP A CA 1
ATOM 602 C C . ASP A 1 72 ? 13.964 -13.395 -21.541 1.00 98.19 72 ASP A C 1
ATOM 604 O O . ASP A 1 72 ? 14.371 -12.361 -21.017 1.00 98.19 72 ASP A O 1
ATOM 608 N N . SER A 1 73 ? 13.511 -13.402 -22.796 1.00 98.44 73 SER A N 1
ATOM 609 C CA . SER A 1 73 ? 13.493 -12.220 -23.665 1.00 98.44 73 SER A CA 1
ATOM 610 C C . SER A 1 73 ? 12.687 -11.056 -23.074 1.00 98.44 73 SER A C 1
ATOM 612 O O . SER A 1 73 ? 13.085 -9.897 -23.199 1.00 98.44 73 SER A O 1
ATOM 614 N N . HIS A 1 74 ? 11.570 -11.337 -22.396 1.00 98.50 74 HIS A N 1
ATOM 615 C CA . HIS A 1 74 ? 10.764 -10.313 -21.728 1.00 98.50 74 HIS A CA 1
ATOM 616 C C . HIS A 1 74 ? 11.472 -9.765 -20.492 1.00 98.50 74 HIS A C 1
ATOM 618 O O . HIS A 1 74 ? 11.502 -8.549 -20.309 1.00 98.50 74 HIS A O 1
ATOM 624 N N . ARG A 1 75 ? 12.093 -10.645 -19.696 1.00 98.25 75 ARG A N 1
ATOM 625 C CA . ARG A 1 75 ? 12.909 -10.244 -18.546 1.00 98.25 75 ARG A CA 1
ATOM 626 C C . ARG A 1 75 ? 14.041 -9.314 -18.980 1.00 98.25 75 ARG A C 1
ATOM 628 O O . ARG A 1 75 ? 14.181 -8.236 -18.421 1.00 98.25 75 ARG A O 1
ATOM 635 N N . LEU A 1 76 ? 14.794 -9.678 -20.021 1.00 98.44 76 LEU A N 1
A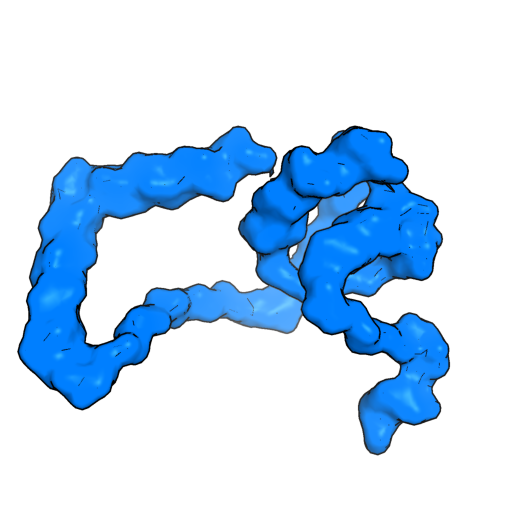TOM 636 C CA . LEU A 1 76 ? 15.908 -8.869 -20.530 1.00 98.44 76 LEU A CA 1
ATOM 637 C C . LEU A 1 76 ? 15.460 -7.482 -21.007 1.00 98.44 76 LEU A C 1
ATOM 639 O O . LEU A 1 76 ? 16.115 -6.483 -20.704 1.00 98.44 76 LEU A O 1
ATOM 643 N N . ARG A 1 77 ? 14.332 -7.407 -21.725 1.00 98.38 77 ARG A N 1
ATOM 644 C CA . ARG A 1 77 ? 13.754 -6.129 -22.170 1.00 98.38 77 ARG A CA 1
ATOM 645 C C . ARG A 1 77 ? 13.292 -5.271 -20.992 1.00 98.38 77 ARG A C 1
ATOM 647 O O . ARG A 1 77 ? 13.535 -4.067 -21.001 1.00 98.38 77 ARG A O 1
ATOM 654 N N . PHE A 1 78 ? 12.662 -5.879 -19.987 1.00 98.06 78 PHE A N 1
ATOM 655 C CA . PHE A 1 78 ? 12.260 -5.184 -18.766 1.00 98.06 78 PHE A CA 1
ATOM 656 C C . PHE A 1 78 ? 13.472 -4.652 -17.998 1.00 98.06 78 PHE A C 1
ATOM 658 O O . PHE A 1 78 ? 13.499 -3.475 -17.655 1.00 98.06 78 PHE A O 1
ATOM 665 N N . ASP A 1 79 ? 14.501 -5.479 -17.799 1.00 97.94 79 ASP A N 1
ATOM 666 C CA . ASP A 1 79 ? 15.721 -5.091 -17.087 1.00 97.94 79 ASP A CA 1
ATOM 667 C C . ASP A 1 79 ? 16.434 -3.926 -17.791 1.00 97.94 79 ASP A C 1
ATOM 669 O O . ASP A 1 79 ? 16.947 -3.023 -17.130 1.00 97.94 79 ASP A O 1
ATOM 673 N N . ALA A 1 80 ? 16.454 -3.915 -19.129 1.00 98.31 80 ALA A N 1
ATOM 674 C CA . ALA A 1 80 ? 16.998 -2.802 -19.904 1.00 98.31 80 ALA A CA 1
ATOM 675 C C . ALA A 1 80 ? 16.199 -1.507 -19.698 1.00 98.31 80 ALA A C 1
ATOM 677 O O . ALA A 1 80 ? 16.789 -0.478 -19.376 1.00 98.31 80 ALA A O 1
ATOM 678 N N . GLY A 1 81 ? 14.868 -1.564 -19.806 1.00 97.94 81 GLY A N 1
ATOM 679 C CA . GLY A 1 81 ? 14.010 -0.401 -19.568 1.00 97.94 81 GLY A CA 1
ATOM 680 C C . GLY A 1 81 ? 14.092 0.116 -18.129 1.00 97.94 81 GLY A C 1
ATOM 681 O O . GLY A 1 81 ? 14.160 1.322 -17.907 1.00 97.94 81 GLY A O 1
ATOM 682 N N . LEU A 1 82 ? 14.160 -0.783 -17.143 1.00 97.19 82 LEU A N 1
ATOM 683 C CA . LEU A 1 82 ? 14.300 -0.410 -15.737 1.00 97.19 82 LEU A CA 1
ATOM 684 C C . LEU A 1 82 ? 15.640 0.284 -15.459 1.00 97.19 82 LEU A C 1
ATOM 686 O O . LEU A 1 82 ? 15.670 1.230 -14.674 1.00 97.19 82 LEU A O 1
ATOM 690 N N . ARG A 1 83 ? 16.737 -0.149 -16.100 1.00 97.94 83 ARG A N 1
ATOM 691 C CA . ARG A 1 83 ? 18.018 0.574 -16.022 1.00 97.94 83 ARG A CA 1
ATOM 692 C C . ARG A 1 83 ? 17.894 1.981 -16.595 1.00 97.94 83 ARG A C 1
ATOM 694 O O . ARG A 1 83 ? 18.251 2.922 -15.900 1.00 97.94 83 ARG A O 1
ATOM 701 N N . MET A 1 84 ? 17.299 2.125 -17.780 1.00 98.19 84 MET A N 1
ATOM 702 C CA . MET A 1 84 ? 17.094 3.437 -18.406 1.00 98.19 84 MET A CA 1
ATOM 703 C C . MET A 1 84 ? 16.279 4.384 -17.509 1.00 98.19 84 MET A C 1
ATOM 705 O O . MET A 1 84 ? 16.687 5.521 -17.313 1.00 98.19 84 MET A O 1
ATOM 709 N N . LEU A 1 85 ? 15.183 3.909 -16.899 1.00 97.44 85 LEU A N 1
ATOM 710 C CA . LEU A 1 85 ? 14.367 4.706 -15.964 1.00 97.44 85 LEU A CA 1
ATOM 711 C C . LEU A 1 85 ? 15.123 5.117 -14.694 1.00 97.44 85 LEU A C 1
ATOM 713 O O . LEU A 1 85 ? 14.833 6.151 -14.092 1.00 97.44 85 LEU A O 1
ATOM 717 N N . ARG A 1 86 ? 16.054 4.279 -14.230 1.00 96.38 86 ARG A N 1
ATOM 718 C CA . ARG A 1 86 ? 16.893 4.595 -13.068 1.00 96.38 86 ARG A CA 1
ATOM 719 C C . ARG A 1 86 ? 17.962 5.619 -13.425 1.00 96.38 86 ARG A C 1
ATOM 721 O O . ARG A 1 86 ? 18.172 6.544 -12.651 1.00 96.38 86 ARG A O 1
ATOM 728 N N . GLU A 1 87 ? 18.595 5.467 -14.583 1.00 97.81 87 GLU A N 1
ATOM 729 C CA . GLU A 1 87 ? 19.617 6.386 -15.095 1.00 97.81 87 GLU A CA 1
ATOM 730 C C . GLU A 1 87 ? 19.036 7.767 -15.424 1.00 97.81 87 GLU A C 1
ATOM 732 O O . GLU A 1 87 ? 19.683 8.775 -15.148 1.00 97.81 87 GLU A O 1
ATOM 737 N N . SER A 1 88 ? 17.803 7.834 -15.942 1.00 97.50 88 SER A N 1
ATOM 738 C CA . SER A 1 88 ? 17.115 9.105 -16.209 1.00 97.50 88 SER A CA 1
ATOM 739 C C . SER A 1 88 ? 16.589 9.799 -14.947 1.00 97.50 88 SER A C 1
ATOM 741 O O . SER A 1 88 ? 16.304 10.994 -14.976 1.00 97.50 88 SER A O 1
ATOM 743 N N . GLY A 1 89 ? 16.446 9.068 -13.837 1.00 96.75 89 GLY A N 1
ATOM 744 C CA . GLY A 1 89 ? 15.813 9.554 -12.607 1.00 96.75 89 GLY A CA 1
ATOM 745 C C . GLY A 1 89 ? 14.281 9.467 -12.604 1.00 96.75 89 GLY A C 1
ATOM 746 O O . GLY A 1 89 ? 13.661 9.724 -11.569 1.00 96.75 89 GLY A O 1
ATOM 747 N N . ASP A 1 90 ? 13.659 9.036 -13.704 1.00 96.81 90 ASP A N 1
ATOM 748 C CA . ASP A 1 90 ? 12.201 8.888 -13.809 1.00 96.81 90 ASP A CA 1
ATOM 749 C C . ASP A 1 90 ? 11.652 7.875 -12.802 1.00 96.81 90 ASP A C 1
ATOM 751 O O . ASP A 1 90 ? 10.565 8.057 -12.255 1.00 96.81 90 ASP A O 1
ATOM 755 N N . TYR A 1 91 ? 12.424 6.828 -12.492 1.00 95.31 91 TYR A N 1
ATOM 756 C CA . TYR A 1 91 ? 12.050 5.853 -11.468 1.00 95.31 91 TYR A CA 1
ATOM 757 C C . TYR A 1 91 ? 11.790 6.527 -10.110 1.00 95.31 91 TYR A C 1
ATOM 759 O O . TYR A 1 91 ? 10.784 6.254 -9.456 1.00 95.31 91 TYR A O 1
ATOM 767 N N . LEU A 1 92 ? 12.651 7.467 -9.714 1.00 93.88 92 LEU A N 1
ATOM 768 C CA . LEU A 1 92 ? 12.496 8.211 -8.465 1.00 93.88 92 LEU A CA 1
ATOM 769 C C . LEU A 1 92 ? 11.298 9.168 -8.517 1.00 93.88 92 LEU A C 1
ATOM 771 O O . LEU A 1 92 ? 10.637 9.383 -7.502 1.00 93.88 92 LEU A O 1
ATOM 775 N N . HIS A 1 93 ? 10.993 9.738 -9.687 1.00 94.56 93 HIS A N 1
ATOM 776 C CA . HIS A 1 93 ? 9.797 10.560 -9.868 1.00 94.56 93 HIS A CA 1
ATOM 777 C C . HIS A 1 93 ? 8.515 9.743 -9.648 1.00 94.56 93 HIS A C 1
ATOM 779 O O . HIS A 1 93 ? 7.610 10.198 -8.946 1.00 94.56 93 HIS A O 1
ATOM 785 N N . ILE A 1 94 ? 8.470 8.513 -10.174 1.00 92.12 94 ILE A N 1
ATOM 786 C CA . ILE A 1 94 ? 7.366 7.575 -9.935 1.00 92.12 94 ILE A CA 1
ATOM 787 C C . ILE A 1 94 ? 7.247 7.267 -8.440 1.00 92.12 94 ILE A C 1
ATOM 789 O O . ILE A 1 94 ? 6.152 7.365 -7.897 1.00 92.12 94 ILE A O 1
ATOM 793 N N . GLU A 1 95 ? 8.348 6.942 -7.754 1.00 90.12 95 GLU A N 1
ATOM 794 C CA . GLU A 1 95 ? 8.302 6.655 -6.313 1.00 90.12 95 GLU A CA 1
ATOM 795 C C . GLU A 1 95 ? 7.782 7.845 -5.506 1.00 90.12 95 GLU A C 1
ATOM 797 O O . GLU A 1 95 ? 6.893 7.679 -4.673 1.00 90.12 95 GLU A O 1
ATOM 802 N N . ARG A 1 96 ? 8.276 9.058 -5.779 1.00 90.56 96 ARG A N 1
ATOM 803 C CA . ARG A 1 96 ? 7.827 10.272 -5.080 1.00 90.56 96 ARG A CA 1
ATOM 804 C C . ARG A 1 96 ? 6.340 10.524 -5.267 1.00 90.56 96 ARG A C 1
ATOM 806 O O . ARG A 1 96 ? 5.669 10.857 -4.296 1.00 90.56 96 ARG A O 1
ATOM 813 N N . ARG A 1 97 ? 5.808 10.307 -6.473 1.00 88.94 97 ARG A N 1
ATOM 814 C CA . ARG A 1 97 ? 4.374 10.470 -6.746 1.00 88.94 97 ARG A CA 1
ATOM 815 C C . ARG A 1 97 ? 3.492 9.674 -5.778 1.00 88.94 97 ARG A C 1
ATOM 817 O O . ARG A 1 97 ? 2.422 10.156 -5.450 1.00 88.94 97 ARG A O 1
ATOM 824 N N . TYR A 1 98 ? 3.940 8.503 -5.325 1.00 83.94 98 TYR A N 1
ATOM 825 C CA . TYR A 1 98 ? 3.176 7.625 -4.427 1.00 83.94 98 TYR A CA 1
ATOM 826 C C . TYR A 1 98 ? 3.672 7.621 -2.972 1.00 83.94 98 TYR A C 1
ATOM 828 O O . TYR A 1 98 ? 3.141 6.881 -2.153 1.00 83.94 98 TYR A O 1
ATOM 836 N N . LEU A 1 99 ? 4.715 8.392 -2.650 1.00 74.19 99 LEU A N 1
ATOM 837 C CA . LEU A 1 99 ? 5.218 8.580 -1.281 1.00 74.19 99 LEU A CA 1
ATOM 838 C C . LEU A 1 99 ? 4.745 9.892 -0.642 1.00 74.19 99 LEU A C 1
ATOM 840 O O . LEU A 1 99 ? 5.014 10.108 0.535 1.00 74.19 99 LEU A O 1
ATOM 844 N N . THR A 1 100 ? 4.138 10.779 -1.434 1.00 57.91 100 THR A N 1
ATOM 845 C CA . THR A 1 100 ? 3.669 12.104 -0.987 1.00 57.91 100 THR A CA 1
ATOM 846 C C . THR A 1 100 ? 2.149 12.149 -0.768 1.00 57.91 100 THR A C 1
ATOM 848 O O . THR A 1 100 ? 1.641 13.194 -0.371 1.00 57.91 100 THR A O 1
ATOM 851 N N . ASP A 1 101 ? 1.463 11.033 -1.032 1.00 46.66 101 ASP A N 1
ATOM 852 C CA . ASP A 1 101 ? 0.100 10.741 -0.563 1.00 46.66 101 ASP A CA 1
ATOM 853 C C . ASP A 1 101 ? 0.187 10.093 0.831 1.00 46.66 101 ASP A C 1
ATOM 855 O O . ASP A 1 101 ? -0.706 10.365 1.660 1.00 46.66 101 ASP A O 1
#

Secondary structure (DSSP, 8-state):
--GGG-TT----S-HHHHHHHHHTTS-S---S-HHHHHHHHTTTTTTS---S-------SPPP------SSHHHHHHHHHHHHHHHHHSHHHHHHHHHH--